Protein AF-A0A7W1NMT2-F1 (afdb_monomer_lite)

pLDDT: mean 82.05, std 15.29, range [49.47, 96.31]

Structure (mmCIF, N/CA/C/O backbone):
data_AF-A0A7W1NMT2-F1
#
_entry.id   AF-A0A7W1NMT2-F1
#
loop_
_atom_site.group_PDB
_atom_site.id
_atom_site.type_symbol
_atom_site.label_atom_id
_atom_site.label_alt_id
_atom_site.label_comp_id
_atom_site.label_asym_id
_atom_site.label_entity_id
_atom_site.label_seq_id
_atom_site.pdbx_PDB_ins_code
_atom_site.Cartn_x
_atom_site.Cartn_y
_atom_site.Cartn_z
_atom_site.occupancy
_atom_site.B_iso_or_equiv
_atom_site.auth_seq_id
_atom_site.auth_comp_id
_atom_site.auth_asym_id
_atom_site.auth_atom_id
_atom_site.pdbx_PDB_model_num
ATOM 1 N N . MET A 1 1 ? -20.363 3.992 15.518 1.00 72.94 1 MET A N 1
ATOM 2 C CA . MET A 1 1 ? -20.198 4.663 14.208 1.00 72.94 1 MET A CA 1
ATOM 3 C C . MET A 1 1 ? -18.803 5.261 14.000 1.00 72.94 1 MET A C 1
ATOM 5 O O . MET A 1 1 ? -18.250 5.030 12.941 1.00 72.94 1 MET A O 1
ATOM 9 N N . GLN A 1 2 ? -18.184 5.932 14.983 1.00 89.12 2 GLN A N 1
ATOM 10 C CA . GLN A 1 2 ? -16.862 6.580 14.812 1.00 89.12 2 GLN A CA 1
ATOM 11 C C . GLN A 1 2 ? -15.696 5.631 14.472 1.00 89.12 2 GLN A C 1
ATOM 13 O O . GLN A 1 2 ? -14.861 5.968 13.643 1.00 89.12 2 GLN A O 1
ATOM 18 N N . ILE A 1 3 ? -15.648 4.436 15.074 1.00 94.44 3 ILE A N 1
ATOM 19 C CA . ILE A 1 3 ? -14.556 3.469 14.842 1.00 94.44 3 ILE A CA 1
ATOM 20 C C . ILE A 1 3 ? -14.526 3.009 13.381 1.00 94.44 3 ILE A C 1
ATOM 22 O O . ILE A 1 3 ? -13.460 2.924 12.784 1.00 94.44 3 ILE A O 1
ATOM 26 N N . LEU A 1 4 ? -15.696 2.759 12.788 1.00 95.44 4 LEU A N 1
ATOM 27 C CA . LEU A 1 4 ? -15.793 2.364 11.385 1.00 95.44 4 LEU A CA 1
ATOM 28 C C . LEU A 1 4 ? -15.261 3.467 10.463 1.00 95.44 4 LEU A C 1
ATOM 30 O O . LEU A 1 4 ? -14.468 3.184 9.57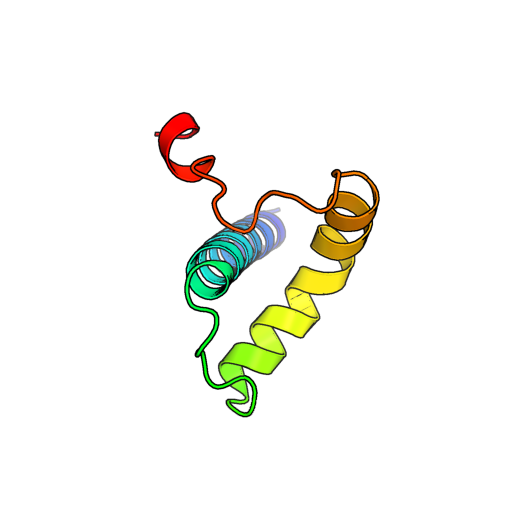4 1.00 95.44 4 LEU A O 1
ATOM 34 N N . SER A 1 5 ? -15.649 4.722 10.707 1.00 95.38 5 SER A N 1
ATOM 35 C CA . SER A 1 5 ? -15.150 5.866 9.937 1.00 95.38 5 SER A CA 1
ATOM 36 C C . SER A 1 5 ? -13.630 6.004 10.032 1.00 95.38 5 SER A C 1
ATOM 38 O O . SER A 1 5 ? -12.980 6.241 9.021 1.00 95.38 5 SER A O 1
ATOM 40 N N . LEU A 1 6 ? -13.055 5.800 11.220 1.00 96.31 6 LEU A N 1
ATOM 41 C CA . LEU A 1 6 ? -11.606 5.833 11.411 1.00 96.31 6 LEU A CA 1
ATOM 42 C C . LEU A 1 6 ? -10.898 4.715 10.629 1.00 96.31 6 LEU A C 1
ATOM 44 O O . LEU A 1 6 ? -9.892 4.968 9.974 1.00 96.31 6 LEU A O 1
ATOM 48 N N . LEU A 1 7 ? -11.430 3.490 10.674 1.00 95.12 7 LEU A N 1
ATOM 49 C CA . LEU A 1 7 ? -10.865 2.357 9.934 1.00 95.12 7 LEU A CA 1
ATOM 50 C C . LEU A 1 7 ? -10.887 2.598 8.422 1.00 95.12 7 LEU A C 1
ATOM 52 O O . LEU A 1 7 ? -9.901 2.304 7.752 1.00 95.12 7 LEU A O 1
ATOM 56 N N . LEU A 1 8 ? -11.975 3.170 7.900 1.00 94.19 8 LEU A N 1
ATOM 57 C CA . LEU A 1 8 ? -12.079 3.526 6.486 1.00 94.19 8 LEU A CA 1
ATOM 58 C C . LEU A 1 8 ? -11.061 4.605 6.097 1.00 94.19 8 LEU A C 1
ATOM 60 O O . LEU A 1 8 ? -10.357 4.420 5.114 1.00 94.19 8 LEU A O 1
ATOM 64 N N . GLN A 1 9 ? -10.892 5.658 6.903 1.00 95.75 9 GLN A N 1
ATOM 65 C CA . GLN A 1 9 ? -9.889 6.703 6.640 1.00 95.75 9 GLN A CA 1
ATOM 66 C C . GLN A 1 9 ? -8.455 6.153 6.627 1.00 95.75 9 GLN A C 1
ATOM 68 O O . GLN A 1 9 ? -7.648 6.508 5.769 1.00 95.75 9 GLN A O 1
ATOM 73 N N . ILE A 1 10 ? -8.126 5.257 7.562 1.00 95.56 10 ILE A N 1
ATOM 74 C CA . ILE A 1 10 ? -6.814 4.593 7.589 1.00 95.56 10 ILE A CA 1
ATOM 75 C C . ILE A 1 10 ? -6.638 3.711 6.348 1.00 95.56 10 ILE A C 1
ATOM 77 O O . ILE A 1 10 ? -5.558 3.682 5.758 1.00 95.56 10 ILE A O 1
ATOM 81 N N . PHE A 1 11 ? -7.689 3.003 5.936 1.00 94.06 11 PHE A N 1
ATOM 82 C CA . PHE A 1 11 ? -7.653 2.158 4.749 1.00 94.06 11 PHE A CA 1
ATOM 83 C C . PHE A 1 11 ? -7.500 2.971 3.454 1.00 94.06 11 PHE A C 1
ATOM 85 O O . PHE A 1 11 ? -6.714 2.600 2.586 1.00 94.06 11 PHE A O 1
ATOM 92 N N . GLU A 1 12 ? -8.173 4.116 3.341 1.00 93.56 12 GLU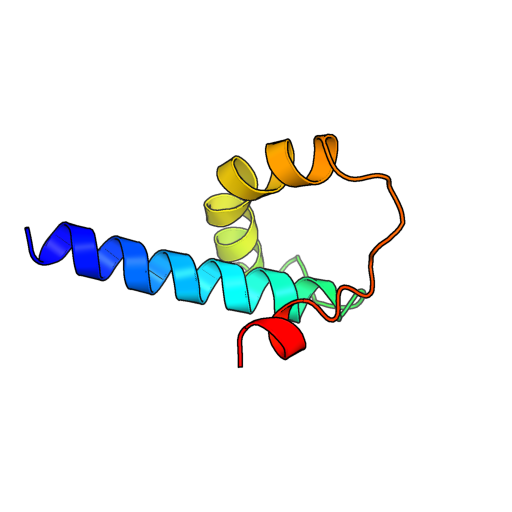 A N 1
ATOM 93 C CA . GLU A 1 12 ? -7.996 5.067 2.236 1.00 93.56 12 GLU A CA 1
ATOM 94 C C . GLU A 1 12 ? -6.549 5.571 2.158 1.00 93.56 12 GLU A C 1
ATOM 96 O O . GLU A 1 12 ? -5.942 5.566 1.085 1.00 93.56 12 GLU A O 1
ATOM 101 N N . LEU A 1 13 ? -5.951 5.920 3.302 1.00 94.81 13 LEU A N 1
ATOM 102 C CA . LEU A 1 13 ? -4.541 6.303 3.366 1.00 94.81 13 LEU A CA 1
ATOM 103 C C . LEU A 1 13 ? -3.612 5.152 2.940 1.00 94.81 13 LEU A C 1
ATOM 105 O O . LEU A 1 13 ? -2.625 5.378 2.237 1.00 94.81 13 LEU A O 1
ATOM 109 N N . ALA A 1 14 ? -3.936 3.915 3.323 1.00 94.12 14 ALA A N 1
ATOM 110 C CA . ALA A 1 14 ? -3.191 2.731 2.906 1.00 94.12 14 ALA A CA 1
ATOM 111 C C . ALA A 1 14 ? -3.267 2.506 1.384 1.00 94.12 14 ALA A C 1
ATOM 113 O O . ALA A 1 14 ? -2.251 2.204 0.754 1.00 94.12 14 ALA A O 1
ATOM 114 N N . LEU A 1 15 ? -4.438 2.707 0.772 1.00 90.56 15 LEU A N 1
ATOM 115 C CA . LEU A 1 15 ? -4.608 2.651 -0.682 1.00 90.56 15 LEU A CA 1
ATOM 116 C C . LEU A 1 15 ? -3.808 3.749 -1.392 1.00 90.56 15 LEU A C 1
ATOM 118 O O . LEU A 1 15 ? -3.142 3.469 -2.388 1.00 90.56 15 LEU A O 1
ATOM 122 N N . LEU A 1 16 ? -3.801 4.974 -0.860 1.00 90.50 16 LEU A N 1
ATOM 123 C CA . LEU A 1 16 ? -2.987 6.060 -1.409 1.00 90.50 16 LEU A CA 1
ATOM 124 C C . LEU A 1 16 ? -1.494 5.705 -1.376 1.00 90.50 16 LEU A C 1
ATOM 126 O O . LEU A 1 16 ? -0.804 5.820 -2.389 1.00 90.50 16 LEU A O 1
ATOM 130 N N . ALA A 1 17 ? -1.003 5.202 -0.240 1.00 91.38 17 ALA A N 1
ATOM 131 C CA . ALA A 1 17 ? 0.374 4.735 -0.120 1.00 91.38 17 ALA A CA 1
ATOM 132 C C . ALA A 1 17 ? 0.676 3.600 -1.115 1.00 91.38 17 ALA A C 1
ATOM 134 O O . ALA A 1 17 ? 1.717 3.611 -1.770 1.00 91.38 17 ALA A O 1
ATOM 135 N N . ARG A 1 18 ? -0.249 2.649 -1.289 1.00 88.06 18 ARG A N 1
ATOM 136 C CA . ARG A 1 18 ? -0.135 1.527 -2.231 1.00 88.06 18 ARG A CA 1
ATOM 137 C C . ARG A 1 18 ? -0.008 1.990 -3.685 1.00 88.06 18 ARG A C 1
ATOM 139 O O . ARG A 1 18 ? 0.810 1.430 -4.416 1.00 88.06 18 ARG A O 1
ATOM 146 N N . ILE A 1 19 ? -0.770 3.011 -4.079 1.00 85.56 19 ILE A N 1
ATOM 147 C CA . ILE A 1 19 ? -0.694 3.635 -5.408 1.00 85.56 19 ILE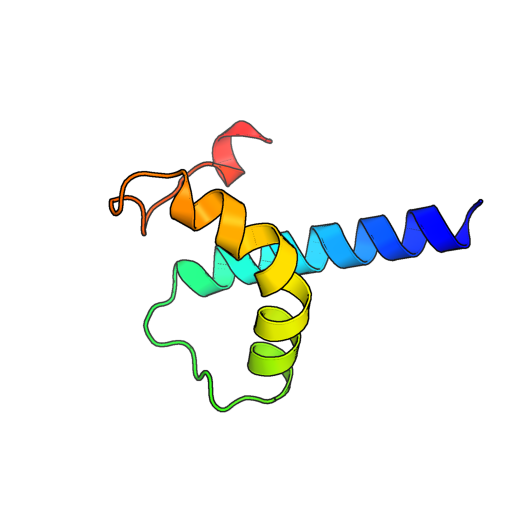 A CA 1
ATOM 148 C C . ILE A 1 19 ? 0.655 4.333 -5.587 1.00 85.56 19 ILE A C 1
ATOM 150 O O . ILE A 1 19 ? 1.345 4.061 -6.566 1.00 85.56 19 ILE A O 1
ATOM 154 N N . ILE A 1 20 ? 1.087 5.144 -4.618 1.00 87.38 20 ILE A N 1
ATOM 155 C CA . ILE A 1 20 ? 2.392 5.821 -4.677 1.00 87.38 20 ILE A CA 1
ATOM 156 C C . ILE A 1 20 ? 3.525 4.796 -4.803 1.00 87.38 20 ILE A C 1
ATOM 158 O O . ILE A 1 20 ? 4.381 4.933 -5.670 1.00 87.38 20 ILE A O 1
ATOM 162 N N . LEU A 1 21 ? 3.513 3.728 -3.996 1.00 87.00 21 LEU A N 1
ATOM 163 C CA . LEU A 1 21 ? 4.518 2.664 -4.075 1.00 87.00 21 LEU A CA 1
ATOM 164 C C . LEU A 1 21 ? 4.513 1.939 -5.426 1.00 87.00 21 LEU A C 1
ATOM 166 O O . LEU A 1 21 ? 5.561 1.461 -5.855 1.00 87.00 21 LEU A O 1
ATOM 170 N N . SER A 1 22 ? 3.367 1.857 -6.109 1.00 80.38 22 SER A N 1
ATOM 171 C CA . SER A 1 22 ? 3.282 1.230 -7.433 1.00 80.38 22 SER A CA 1
ATOM 172 C C . SER A 1 22 ? 4.051 1.999 -8.515 1.00 80.38 22 SER A C 1
ATOM 174 O O . SER A 1 22 ? 4.510 1.383 -9.476 1.00 80.38 22 SER A O 1
ATOM 176 N N . TRP A 1 23 ? 4.279 3.305 -8.323 1.00 79.88 23 TRP A N 1
ATOM 177 C CA . TRP A 1 23 ? 5.097 4.138 -9.214 1.00 79.88 23 TRP A CA 1
ATOM 178 C C . TRP A 1 23 ? 6.599 3.868 -9.077 1.00 79.88 23 TRP A C 1
ATOM 180 O O . TRP A 1 23 ? 7.378 4.233 -9.957 1.00 79.88 23 TRP A O 1
ATOM 190 N N . PHE A 1 24 ? 7.016 3.220 -7.987 1.00 84.31 24 PHE A N 1
ATOM 191 C CA . PHE A 1 24 ? 8.406 2.868 -7.724 1.00 84.31 24 PHE A CA 1
ATOM 192 C C . PHE A 1 24 ? 8.604 1.359 -7.933 1.00 84.31 24 PHE A C 1
ATOM 194 O O . PHE A 1 24 ? 8.510 0.579 -6.982 1.00 84.31 24 PHE A O 1
ATOM 201 N N . PRO A 1 25 ? 8.930 0.905 -9.159 1.00 76.00 25 PRO A N 1
ATOM 202 C CA . PRO A 1 25 ? 9.077 -0.523 -9.454 1.00 76.00 25 PRO A CA 1
ATOM 203 C C . PRO A 1 25 ? 10.204 -1.199 -8.657 1.00 76.00 25 PRO A C 1
ATOM 205 O O . PRO A 1 25 ? 10.167 -2.412 -8.465 1.00 76.00 25 PRO A O 1
ATOM 208 N N . ASN A 1 26 ? 11.164 -0.414 -8.155 1.00 84.06 26 ASN A N 1
ATOM 209 C CA . ASN A 1 26 ? 12.321 -0.877 -7.385 1.00 84.06 26 ASN A CA 1
ATOM 210 C C . ASN A 1 26 ? 12.098 -0.854 -5.862 1.00 84.06 26 ASN A C 1
ATOM 212 O O . ASN A 1 26 ? 13.068 -0.933 -5.110 1.00 84.06 26 ASN A O 1
ATOM 216 N N . VAL A 1 27 ? 10.857 -0.696 -5.386 1.00 86.50 27 VAL A N 1
ATOM 217 C CA . VAL A 1 27 ? 10.592 -0.733 -3.945 1.00 86.50 27 VAL A CA 1
ATOM 218 C C . VAL A 1 27 ? 10.905 -2.120 -3.373 1.00 86.50 27 VAL A C 1
ATOM 220 O O . VAL A 1 27 ? 10.544 -3.147 -3.954 1.00 86.50 27 VAL A O 1
ATOM 223 N N . ASP A 1 28 ? 11.564 -2.154 -2.217 1.00 89.06 28 ASP A N 1
ATOM 224 C CA . ASP A 1 28 ? 11.911 -3.400 -1.544 1.00 89.06 28 ASP A CA 1
ATOM 225 C C . ASP A 1 28 ? 10.666 -4.082 -0.953 1.00 89.06 28 ASP A C 1
ATOM 227 O O . ASP A 1 28 ? 10.212 -3.777 0.151 1.00 89.06 28 ASP A O 1
ATOM 231 N N . ARG A 1 29 ? 10.116 -5.052 -1.692 1.00 84.88 29 ARG A N 1
ATOM 232 C CA . ARG A 1 29 ? 8.973 -5.863 -1.247 1.00 84.88 29 ARG A CA 1
ATOM 233 C C . ARG A 1 29 ? 9.326 -6.861 -0.141 1.00 84.88 29 ARG A C 1
ATOM 235 O O . ARG A 1 29 ? 8.427 -7.538 0.342 1.00 84.88 29 ARG A O 1
ATOM 242 N N . SER A 1 30 ? 10.589 -6.987 0.273 1.00 91.06 30 SER A N 1
ATOM 243 C CA . SER A 1 30 ? 10.953 -7.794 1.447 1.00 91.06 30 SER A CA 1
ATOM 244 C C . SER A 1 30 ? 10.650 -7.076 2.769 1.00 91.06 30 SER A C 1
ATOM 246 O O . SER A 1 30 ? 10.547 -7.717 3.815 1.00 91.06 30 SER A O 1
ATOM 248 N N . ASN A 1 31 ? 10.436 -5.756 2.725 1.00 93.81 31 ASN A N 1
ATOM 249 C CA . ASN A 1 31 ? 10.074 -4.977 3.897 1.00 93.81 31 ASN A CA 1
ATOM 250 C C . ASN A 1 31 ? 8.680 -5.374 4.410 1.00 93.81 31 ASN A C 1
ATOM 252 O O . ASN A 1 31 ? 7.685 -5.274 3.690 1.00 93.81 31 ASN A O 1
ATOM 256 N N . GLN A 1 32 ? 8.601 -5.761 5.684 1.00 94.31 32 GLN A N 1
ATOM 257 C CA . GLN A 1 32 ? 7.369 -6.234 6.324 1.00 94.31 32 GLN A CA 1
ATOM 258 C C . GLN A 1 32 ? 6.227 -5.207 6.289 1.00 94.31 32 GLN A C 1
ATOM 260 O O . GLN A 1 32 ? 5.069 -5.589 6.151 1.00 94.31 32 GLN A O 1
ATOM 265 N N . ILE A 1 33 ? 6.534 -3.908 6.366 1.00 93.19 33 ILE A N 1
ATOM 266 C CA . ILE A 1 33 ? 5.526 -2.837 6.304 1.00 93.19 33 ILE A CA 1
ATOM 267 C C . ILE A 1 33 ? 4.937 -2.754 4.895 1.00 93.19 33 ILE A C 1
ATOM 269 O O . ILE A 1 33 ? 3.730 -2.592 4.727 1.00 93.19 33 ILE A O 1
ATOM 273 N N . ILE A 1 34 ? 5.785 -2.898 3.876 1.00 92.50 34 ILE A N 1
ATOM 274 C CA . ILE A 1 34 ? 5.361 -2.878 2.476 1.00 92.50 34 ILE A CA 1
ATOM 275 C C . ILE A 1 34 ? 4.535 -4.125 2.159 1.00 92.50 34 ILE A C 1
ATOM 277 O O . ILE A 1 34 ? 3.487 -4.001 1.531 1.00 92.50 34 ILE A O 1
ATOM 281 N N . GLN A 1 35 ? 4.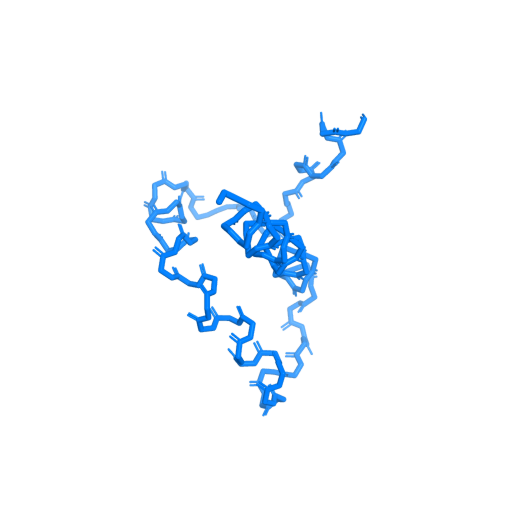955 -5.303 2.629 1.00 93.88 35 GLN A N 1
ATOM 282 C CA . GLN A 1 35 ? 4.174 -6.537 2.482 1.00 93.88 35 GLN A CA 1
ATOM 283 C C . GLN A 1 35 ? 2.807 -6.407 3.139 1.00 93.88 35 GLN A C 1
ATOM 285 O O . GLN A 1 35 ? 1.798 -6.608 2.476 1.00 93.88 35 GLN A O 1
ATOM 290 N N . PHE A 1 36 ? 2.770 -5.956 4.394 1.00 94.69 36 PHE A N 1
ATOM 291 C CA . PHE A 1 36 ? 1.520 -5.735 5.107 1.00 94.69 36 PHE A CA 1
ATOM 292 C C . PHE A 1 36 ? 0.586 -4.792 4.341 1.00 94.69 36 PHE A C 1
ATOM 294 O O . PHE A 1 36 ? -0.593 -5.092 4.169 1.00 94.69 36 PHE A O 1
ATOM 301 N N . LEU A 1 37 ? 1.115 -3.677 3.826 1.00 94.19 37 LEU A N 1
ATOM 302 C CA . LEU A 1 37 ? 0.338 -2.736 3.024 1.00 94.19 37 LEU A CA 1
ATOM 303 C C . LEU A 1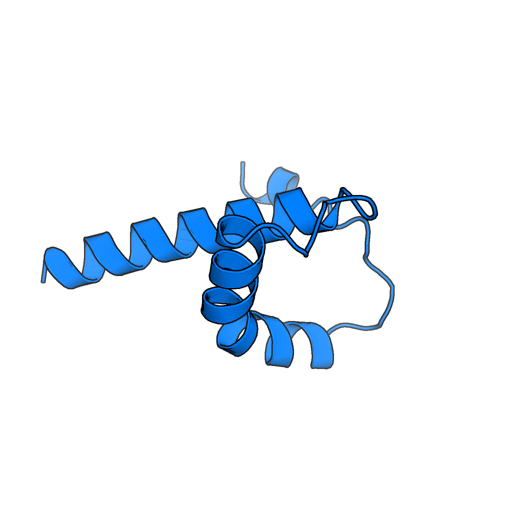 37 ? -0.229 -3.392 1.758 1.00 94.19 37 LEU A C 1
ATOM 305 O O . LEU A 1 37 ? -1.381 -3.151 1.397 1.00 94.19 37 LEU A O 1
ATOM 309 N N . PHE A 1 38 ? 0.570 -4.211 1.072 1.00 92.25 38 PHE A N 1
ATOM 310 C CA . PHE A 1 38 ? 0.127 -4.943 -0.111 1.00 92.25 38 PHE A CA 1
ATOM 311 C C . PHE A 1 38 ? -0.973 -5.940 0.267 1.00 92.25 38 PHE A C 1
ATOM 313 O O . PHE A 1 38 ? -2.019 -5.932 -0.372 1.00 92.25 38 PHE A O 1
ATOM 320 N N . ASP A 1 39 ? -0.791 -6.710 1.335 1.00 94.00 39 ASP A N 1
ATOM 321 C CA . ASP A 1 39 ? -1.715 -7.762 1.761 1.00 94.00 39 ASP A CA 1
ATOM 322 C C . ASP A 1 39 ? -3.089 -7.218 2.162 1.00 94.00 39 ASP A C 1
ATOM 324 O O . ASP A 1 39 ? -4.111 -7.784 1.776 1.00 94.00 39 ASP A O 1
ATOM 328 N N . ILE A 1 40 ? -3.140 -6.097 2.893 1.00 95.12 40 ILE A N 1
ATOM 329 C CA . ILE A 1 40 ? -4.424 -5.511 3.306 1.00 95.12 40 ILE A CA 1
ATOM 330 C C . ILE A 1 40 ? -5.159 -4.837 2.141 1.00 95.12 40 ILE A C 1
ATOM 332 O O . ILE A 1 40 ? -6.386 -4.778 2.147 1.00 95.12 40 ILE A O 1
ATOM 336 N N . THR A 1 41 ? -4.430 -4.325 1.142 1.00 93.94 41 THR A N 1
ATOM 337 C CA . THR A 1 41 ? -5.022 -3.598 0.004 1.00 93.94 41 THR A CA 1
ATOM 338 C C . THR A 1 41 ? -5.341 -4.501 -1.191 1.00 93.94 41 THR A C 1
ATOM 340 O O . THR A 1 41 ? -6.233 -4.176 -1.976 1.00 93.94 41 THR A O 1
ATOM 343 N N . GLU A 1 42 ? -4.670 -5.649 -1.332 1.00 92.00 42 GLU A N 1
ATOM 344 C CA . GLU A 1 42 ? -4.818 -6.560 -2.477 1.00 92.00 42 GLU A CA 1
ATOM 345 C C . GLU A 1 42 ? -6.249 -7.086 -2.679 1.00 92.00 42 GLU A C 1
ATOM 347 O O . GLU A 1 42 ? -6.690 -7.095 -3.828 1.00 92.00 42 GLU A O 1
ATOM 352 N N . PRO A 1 43 ? -7.026 -7.474 -1.645 1.00 92.88 43 PRO A N 1
ATOM 353 C CA . PRO A 1 43 ? -8.391 -7.970 -1.844 1.00 92.88 43 PRO A CA 1
ATOM 354 C C . PRO A 1 43 ? -9.313 -6.964 -2.541 1.00 92.88 43 PRO A C 1
ATOM 356 O O . PRO A 1 43 ? -10.230 -7.363 -3.255 1.00 92.88 43 PRO A O 1
ATOM 359 N N . VAL A 1 44 ? -9.055 -5.666 -2.349 1.00 90.62 44 VAL A N 1
ATOM 360 C CA . VAL A 1 44 ? -9.817 -4.575 -2.969 1.00 90.62 44 VAL A CA 1
ATOM 361 C C . VAL A 1 44 ? -9.234 -4.204 -4.332 1.00 90.62 44 VAL A C 1
ATOM 363 O O . VAL A 1 44 ? -9.981 -4.008 -5.286 1.00 90.62 44 VAL A O 1
ATOM 366 N N . LEU A 1 45 ? -7.905 -4.141 -4.454 1.00 87.38 45 LEU A N 1
ATOM 367 C CA . LEU A 1 45 ? -7.243 -3.704 -5.687 1.00 87.38 45 LEU A CA 1
ATOM 368 C C . LEU A 1 45 ? -7.167 -4.781 -6.772 1.00 87.38 45 LEU A C 1
ATOM 370 O O . LEU A 1 45 ? -7.179 -4.441 -7.953 1.00 87.38 45 LEU A O 1
ATOM 374 N N . LYS A 1 46 ? -7.096 -6.067 -6.413 1.00 87.94 46 LYS A N 1
ATOM 375 C CA . LYS A 1 46 ? -6.972 -7.167 -7.378 1.00 87.94 46 LYS A CA 1
ATOM 376 C C . LYS A 1 46 ? -8.169 -7.249 -8.338 1.00 87.94 46 LYS A C 1
ATOM 378 O O . LYS A 1 46 ? -7.913 -7.233 -9.537 1.00 87.94 46 LYS A O 1
ATOM 383 N N . PRO A 1 47 ? -9.440 -7.247 -7.883 1.00 87.56 47 PRO A N 1
ATOM 384 C CA . PRO A 1 47 ? -10.584 -7.252 -8.797 1.00 87.56 47 PRO A CA 1
ATOM 385 C C . PRO A 1 47 ? -10.605 -6.033 -9.725 1.00 87.56 47 PRO A C 1
ATOM 387 O O . PRO A 1 47 ? -10.907 -6.160 -10.905 1.00 87.56 47 PRO A O 1
ATOM 390 N N . ILE A 1 48 ? -10.237 -4.856 -9.205 1.00 85.75 48 ILE A N 1
ATOM 391 C CA . ILE A 1 48 ? -10.165 -3.615 -9.987 1.00 85.75 48 ILE A CA 1
ATOM 392 C C . ILE A 1 48 ? -9.083 -3.737 -11.066 1.00 85.75 48 ILE A C 1
ATOM 394 O O . ILE A 1 48 ? -9.325 -3.406 -12.224 1.00 85.75 48 ILE A O 1
ATOM 398 N N . ARG A 1 49 ? -7.904 -4.262 -10.710 1.00 82.50 49 ARG A N 1
ATOM 399 C CA . ARG A 1 49 ? -6.800 -4.496 -11.648 1.00 82.50 49 ARG A CA 1
ATOM 400 C C . ARG A 1 49 ? -7.174 -5.502 -12.730 1.00 82.50 49 ARG A C 1
ATOM 402 O O . ARG A 1 49 ? -6.813 -5.288 -13.877 1.00 82.50 49 ARG A O 1
ATOM 409 N N . ASP A 1 50 ? -7.895 -6.560 -12.377 1.00 83.19 50 ASP A N 1
ATOM 410 C CA . ASP A 1 50 ? -8.325 -7.585 -13.331 1.00 83.19 50 ASP A CA 1
ATOM 411 C C . ASP A 1 50 ? -9.377 -7.043 -14.327 1.00 83.19 50 ASP A C 1
ATOM 413 O O . ASP A 1 50 ? -9.512 -7.567 -15.431 1.00 83.19 50 ASP A O 1
ATOM 417 N N . MET A 1 51 ? -10.098 -5.973 -13.965 1.00 83.31 51 MET A N 1
ATOM 418 C CA . MET A 1 51 ? -11.036 -5.268 -14.850 1.00 83.31 51 MET A CA 1
ATOM 419 C C . MET A 1 51 ? -10.370 -4.207 -15.739 1.00 83.31 51 MET A C 1
ATOM 421 O O . MET A 1 51 ? -10.929 -3.846 -16.776 1.00 83.31 51 MET A O 1
ATOM 425 N N . LEU A 1 52 ? -9.204 -3.685 -15.349 1.00 69.62 52 LEU A N 1
ATOM 426 C CA . LEU A 1 52 ? -8.484 -2.660 -16.103 1.00 69.62 52 LEU A CA 1
ATOM 427 C C . LEU A 1 52 ? -7.524 -3.308 -17.120 1.00 69.62 52 LEU A C 1
ATOM 429 O O . LEU A 1 52 ? -6.838 -4.276 -16.792 1.00 69.62 52 LEU A O 1
ATOM 433 N N . PRO A 1 53 ? -7.428 -2.793 -18.361 1.00 58.72 53 PRO A N 1
ATOM 434 C CA . PRO A 1 53 ? -6.477 -3.317 -19.335 1.00 58.72 53 PRO A CA 1
ATOM 435 C C . PRO A 1 53 ? -5.031 -3.197 -18.807 1.00 58.72 53 PRO A C 1
ATOM 437 O O . PRO A 1 53 ? -4.687 -2.185 -18.186 1.00 58.72 53 PRO A O 1
ATOM 440 N N . PRO A 1 54 ? -4.160 -4.195 -19.055 1.00 55.53 54 PRO A N 1
ATOM 441 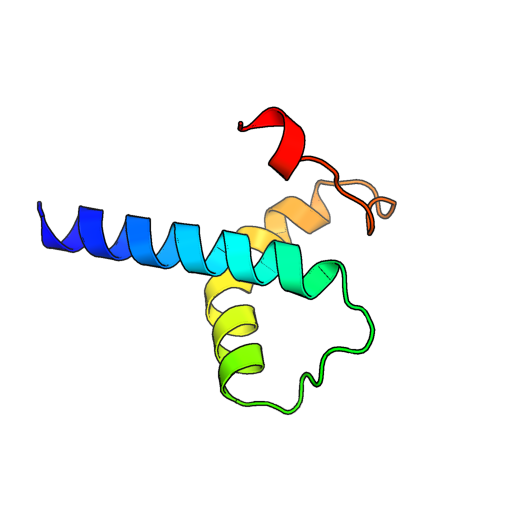C CA . PRO A 1 54 ? -2.782 -4.208 -18.565 1.00 55.53 54 PRO A CA 1
ATOM 442 C C . PRO A 1 54 ? -1.947 -3.152 -19.306 1.00 55.53 54 PRO A C 1
ATOM 444 O O . PRO A 1 54 ? -1.299 -3.446 -20.305 1.00 55.53 54 PRO A O 1
ATOM 447 N N . GLY A 1 55 ? -2.003 -1.896 -18.856 1.00 56.81 55 GLY A N 1
ATOM 448 C CA . GLY A 1 55 ? -1.342 -0.786 -19.553 1.00 56.81 55 GLY A CA 1
ATOM 449 C C . GLY A 1 55 ? -1.002 0.459 -18.729 1.00 56.81 55 GLY A C 1
ATOM 450 O O . GLY A 1 55 ? -0.382 1.365 -19.271 1.00 56.81 55 GLY A O 1
ATOM 451 N N . GLY A 1 56 ? -1.345 0.536 -17.442 1.00 55.16 56 GLY A N 1
ATOM 452 C CA . GLY A 1 56 ? -1.214 1.778 -16.667 1.00 55.16 56 GLY A CA 1
ATOM 453 C C . GLY A 1 56 ? -0.336 1.665 -15.424 1.00 55.16 56 GLY A C 1
ATOM 454 O O . GLY A 1 56 ? -0.840 1.805 -14.321 1.00 55.16 56 GLY A O 1
ATOM 455 N N . ALA A 1 57 ? 0.972 1.432 -15.570 1.00 52.00 57 ALA A N 1
ATOM 456 C CA . ALA A 1 57 ? 1.928 1.650 -14.468 1.00 52.00 57 ALA A CA 1
ATOM 457 C C . ALA A 1 57 ? 2.175 3.152 -14.180 1.00 52.00 57 ALA A C 1
ATOM 459 O O . ALA A 1 57 ? 2.832 3.501 -13.205 1.00 52.00 57 ALA A O 1
ATOM 460 N N . PHE A 1 58 ? 1.630 4.036 -15.019 1.00 56.38 58 PHE A N 1
ATOM 461 C CA . PHE A 1 58 ? 1.545 5.474 -14.795 1.00 56.38 58 PHE A CA 1
ATOM 462 C C . PHE A 1 58 ? 0.074 5.864 -14.786 1.00 56.38 58 PHE A C 1
ATOM 464 O O . PHE A 1 58 ? -0.492 6.173 -15.832 1.00 56.38 58 PHE A O 1
ATOM 471 N N . ASP A 1 59 ? -0.551 5.814 -13.616 1.00 56.41 59 ASP A N 1
ATOM 472 C CA . ASP A 1 59 ? -1.892 6.353 -13.449 1.00 56.41 59 ASP A CA 1
ATOM 473 C C . ASP A 1 59 ? -1.782 7.691 -12.711 1.00 56.41 59 ASP A C 1
ATOM 475 O O . ASP A 1 59 ? -1.511 7.751 -11.512 1.00 56.41 59 ASP A O 1
ATOM 479 N N . PHE A 1 60 ? -1.930 8.784 -13.467 1.00 56.62 60 PHE A N 1
ATOM 480 C CA . PHE A 1 60 ? -2.006 10.163 -12.965 1.00 56.62 60 PHE A CA 1
ATOM 481 C C . PHE A 1 60 ? -3.353 10.448 -12.275 1.00 56.62 60 PHE A C 1
ATOM 483 O O . PHE A 1 60 ? -3.699 11.601 -12.033 1.00 56.62 60 PHE A O 1
ATOM 490 N N . SER A 1 61 ? -4.125 9.416 -11.935 1.00 55.44 61 SER A N 1
ATOM 491 C CA . SER A 1 61 ? -5.405 9.513 -11.238 1.00 55.44 61 SER A CA 1
ATOM 492 C C . SER A 1 61 ? -5.364 10.328 -9.931 1.00 55.44 61 SER A C 1
ATOM 494 O O . SER A 1 61 ? -6.348 11.027 -9.676 1.00 55.44 61 SER A O 1
ATOM 496 N N . PRO A 1 62 ? -4.252 10.407 -9.159 1.00 51.81 62 PRO A N 1
ATOM 497 C CA . PRO A 1 62 ? -4.183 11.320 -8.015 1.00 51.81 62 PRO A CA 1
ATOM 498 C C . PRO A 1 62 ? -4.292 12.808 -8.381 1.00 51.81 62 PRO A C 1
ATOM 500 O O . PRO A 1 62 ? -4.738 13.583 -7.549 1.00 51.81 62 PRO A O 1
ATOM 503 N N . LEU A 1 63 ? -3.940 13.223 -9.606 1.00 55.16 63 LEU A N 1
ATOM 504 C CA . LEU A 1 63 ? -4.080 14.615 -10.069 1.00 55.16 63 LEU A CA 1
ATOM 505 C C . LEU A 1 63 ? -5.525 15.008 -10.415 1.00 55.16 63 LEU A C 1
ATOM 507 O O . LEU A 1 63 ? -5.793 16.193 -10.549 1.00 55.16 63 LEU A O 1
ATOM 511 N N . ILE A 1 64 ? -6.441 14.048 -10.577 1.00 53.19 64 ILE A N 1
ATOM 512 C CA . ILE A 1 64 ? -7.854 14.321 -10.910 1.00 53.19 64 ILE A CA 1
ATOM 513 C C . ILE A 1 64 ? -8.710 14.460 -9.639 1.00 53.19 64 ILE A C 1
ATOM 515 O O . ILE A 1 64 ? -9.813 14.997 -9.682 1.00 53.19 64 ILE A O 1
ATOM 519 N N . VAL A 1 65 ? -8.205 13.985 -8.498 1.00 50.81 65 VAL A N 1
ATOM 520 C CA . VAL A 1 65 ? -8.919 14.018 -7.212 1.00 50.81 65 VAL A CA 1
ATOM 521 C C . VAL A 1 65 ? -8.653 15.317 -6.428 1.00 50.81 65 VAL A C 1
ATOM 523 O O . VAL A 1 65 ? -9.407 15.612 -5.502 1.00 50.81 65 VAL A O 1
ATOM 526 N N . PHE A 1 66 ? -7.636 16.106 -6.805 1.00 49.47 66 PHE A N 1
ATOM 527 C CA . PHE A 1 66 ? -7.307 17.400 -6.185 1.00 49.47 66 PHE A CA 1
ATOM 528 C C . PHE A 1 66 ? -7.772 18.601 -7.009 1.00 49.47 66 PHE A C 1
ATOM 530 O O . PHE A 1 66 ? -7.609 18.573 -8.249 1.00 49.47 66 PHE A O 1
#

Sequence (66 aa):
MQILSLLLQIFELALLARIILSWFPNVDRSNQIIQFLFDITEPVLKPIRDMLPPGGAFDFSPLIVF

Foldseek 3Di:
DVVVVVVVVVLVVLVVVLLVVLLVPPDPCVDPVNVVSCVVCCVPVVVVVVVDPPDPSPDPVVVVVD

Radius of gyration: 13.12 Å; chains: 1; bounding box: 32×25×34 Å

Secondary structure (DSSP, 8-state):
-HHHHHHHHHHHHHHHHHHHHHT-TT--TTSHHHHHHHHHHHHHHHHHHHHS-S--S---GGGT--